Protein AF-A0A5N5EW28-F1 (afdb_monomer_lite)

Structure (mmCIF, N/CA/C/O backbone):
data_AF-A0A5N5EW28-F1
#
_entry.id   AF-A0A5N5EW28-F1
#
loop_
_atom_site.group_PDB
_atom_site.id
_atom_site.type_symbol
_atom_site.label_atom_id
_atom_site.label_alt_id
_atom_site.label_comp_id
_atom_site.label_asym_id
_atom_site.label_entity_id
_atom_site.label_seq_id
_atom_site.pdbx_PDB_ins_code
_atom_site.Cartn_x
_atom_site.Cartn_y
_atom_site.Cartn_z
_atom_site.occupancy
_atom_site.B_iso_or_equiv
_atom_site.auth_seq_id
_atom_site.auth_comp_id
_atom_site.auth_asym_id
_atom_site.auth_atom_id
_atom_site.pdbx_PDB_model_num
ATOM 1 N N . MET A 1 1 ? 16.588 15.594 41.873 1.00 47.59 1 MET A N 1
ATOM 2 C CA . MET A 1 1 ? 16.758 14.128 41.817 1.00 47.59 1 MET A CA 1
ATOM 3 C C . MET A 1 1 ? 16.386 13.684 40.413 1.00 47.59 1 MET A C 1
ATOM 5 O O . MET A 1 1 ? 15.206 13.654 40.100 1.00 47.59 1 MET A O 1
ATOM 9 N N . ALA A 1 2 ? 17.372 13.500 39.534 1.00 47.81 2 ALA A N 1
ATOM 10 C CA . ALA A 1 2 ? 17.140 13.088 38.151 1.00 47.81 2 ALA A CA 1
ATOM 11 C C . ALA A 1 2 ? 17.079 11.556 38.096 1.00 47.81 2 ALA A C 1
ATOM 13 O O . ALA A 1 2 ? 18.058 10.901 38.442 1.00 47.81 2 ALA A O 1
ATOM 14 N N . THR A 1 3 ? 15.938 10.987 37.712 1.00 63.00 3 THR A N 1
ATOM 15 C CA . THR A 1 3 ? 15.815 9.551 37.429 1.00 63.00 3 THR A CA 1
ATOM 16 C C . THR A 1 3 ? 16.015 9.345 35.932 1.00 63.00 3 THR A C 1
ATOM 18 O O . THR A 1 3 ? 15.236 9.860 35.128 1.00 63.00 3 THR A O 1
ATOM 21 N N . GLY A 1 4 ? 17.115 8.675 35.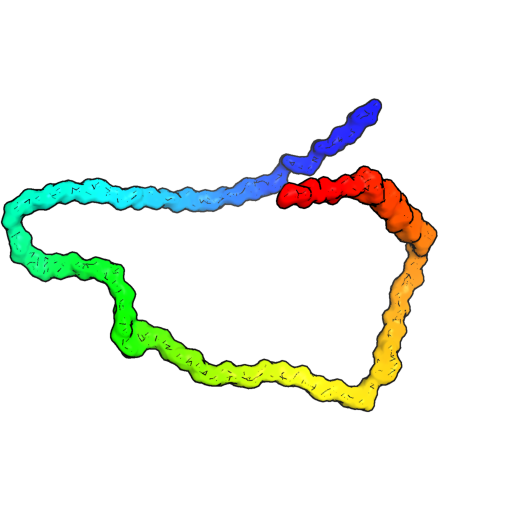589 1.00 55.81 4 GLY A N 1
ATOM 22 C CA . GLY A 1 4 ? 17.654 8.533 34.241 1.00 55.81 4 GLY A CA 1
ATOM 23 C C . GLY A 1 4 ? 16.738 7.803 33.261 1.00 55.81 4 GLY A C 1
ATOM 24 O O . GLY A 1 4 ? 16.079 6.821 33.595 1.00 55.81 4 GLY A O 1
ATOM 25 N N . LEU A 1 5 ? 16.736 8.298 32.025 1.00 60.59 5 LEU A N 1
ATOM 26 C CA . LEU A 1 5 ? 16.236 7.596 30.849 1.00 60.59 5 LEU A CA 1
ATOM 27 C C . LEU A 1 5 ? 17.380 6.765 30.257 1.00 60.59 5 LEU A C 1
ATOM 29 O O . LEU A 1 5 ? 17.917 7.102 29.207 1.00 60.59 5 LEU A O 1
ATOM 33 N N . ASP A 1 6 ? 17.762 5.689 30.938 1.00 66.12 6 ASP A N 1
ATOM 34 C CA . ASP A 1 6 ? 18.708 4.708 30.403 1.00 66.12 6 ASP A CA 1
ATOM 35 C C . ASP A 1 6 ? 17.931 3.535 29.812 1.00 66.12 6 ASP A C 1
ATOM 37 O O . ASP A 1 6 ? 17.746 2.503 30.450 1.00 66.12 6 ASP A O 1
ATOM 41 N N . PHE A 1 7 ? 17.429 3.691 28.586 1.00 61.91 7 PHE A N 1
ATOM 42 C CA . PHE A 1 7 ? 16.926 2.543 27.835 1.00 61.91 7 PHE A CA 1
ATOM 43 C C . PHE A 1 7 ? 17.064 2.762 26.333 1.00 61.91 7 PHE A C 1
ATOM 45 O O . PHE A 1 7 ? 16.139 3.231 25.682 1.00 61.91 7 PHE A O 1
ATOM 52 N N . CYS A 1 8 ? 18.243 2.445 25.795 1.00 64.62 8 CYS A N 1
ATOM 53 C CA . CYS A 1 8 ? 18.469 2.142 24.376 1.00 64.62 8 CYS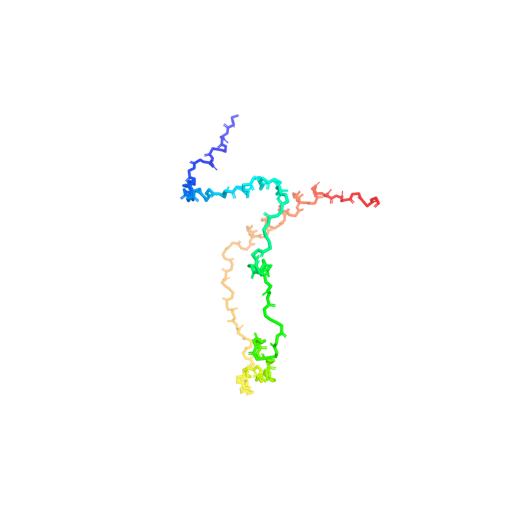 A CA 1
ATOM 54 C C . CYS A 1 8 ? 19.890 1.583 24.189 1.00 64.62 8 CYS A C 1
ATOM 56 O O . CYS A 1 8 ? 20.694 2.162 23.470 1.00 64.62 8 CYS A O 1
ATOM 58 N N . GLN A 1 9 ? 20.234 0.472 24.839 1.00 66.69 9 GLN A N 1
ATOM 59 C CA . GLN A 1 9 ? 21.410 -0.311 24.447 1.00 66.69 9 GLN A CA 1
ATOM 60 C C . GLN A 1 9 ? 21.049 -1.785 24.552 1.00 66.69 9 GLN A C 1
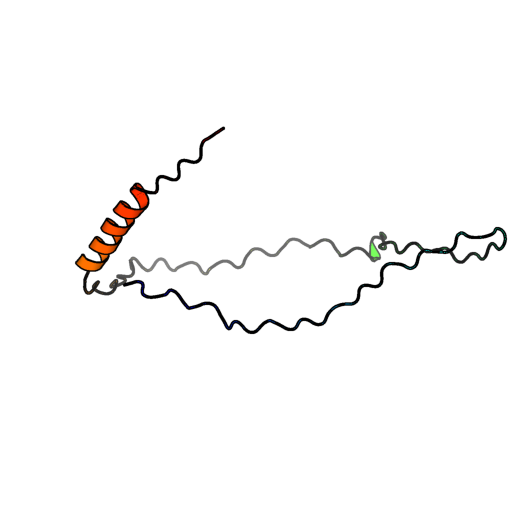ATOM 62 O O . GLN A 1 9 ? 21.013 -2.310 25.651 1.00 66.69 9 GLN A O 1
ATOM 67 N N . ASP A 1 10 ? 20.642 -2.370 23.422 1.00 64.44 10 ASP A N 1
ATOM 68 C CA . ASP A 1 10 ? 20.819 -3.790 23.056 1.00 64.44 10 ASP A CA 1
ATOM 69 C C . ASP A 1 10 ? 19.784 -4.221 22.010 1.00 64.44 10 ASP A C 1
ATOM 71 O O . ASP A 1 10 ? 19.023 -5.174 22.178 1.00 64.44 10 ASP A O 1
ATOM 75 N N . LEU A 1 11 ? 19.764 -3.523 20.871 1.00 67.00 11 LEU A N 1
ATOM 76 C CA . LEU A 1 11 ? 19.249 -4.149 19.659 1.00 67.00 11 LEU A CA 1
ATOM 77 C C . LEU A 1 11 ? 20.406 -4.922 19.016 1.00 67.00 11 LEU A C 1
ATOM 79 O O . LEU A 1 11 ? 21.463 -4.328 18.780 1.00 67.00 11 LEU A O 1
ATOM 83 N N . PRO A 1 12 ? 20.247 -6.226 18.729 1.00 71.38 12 PRO A N 1
ATOM 84 C CA . PRO A 1 12 ? 21.292 -7.003 18.084 1.00 71.38 12 PRO A CA 1
ATOM 85 C C . PRO A 1 12 ? 21.628 -6.366 16.734 1.00 71.38 12 PRO A C 1
ATOM 87 O O . PRO A 1 12 ? 20.769 -6.247 15.861 1.00 71.38 12 PRO A O 1
ATOM 90 N N . ASN A 1 13 ? 22.882 -5.939 16.574 1.00 70.44 13 ASN A N 1
ATOM 91 C CA . ASN A 1 13 ? 23.384 -5.380 15.326 1.00 70.44 13 ASN A CA 1
ATOM 92 C C . ASN A 1 13 ? 23.343 -6.478 14.248 1.00 70.44 13 ASN A C 1
ATOM 94 O O . ASN A 1 13 ? 24.075 -7.470 14.375 1.00 70.44 13 ASN A O 1
ATOM 98 N N . PRO A 1 14 ? 22.494 -6.366 13.210 1.00 76.19 14 PRO A N 1
ATOM 99 C CA . PRO A 1 14 ? 22.428 -7.390 12.186 1.00 76.19 14 PRO A CA 1
ATOM 100 C C . PRO A 1 14 ? 23.754 -7.418 11.425 1.00 76.19 14 PRO A C 1
ATOM 102 O O . PRO A 1 14 ? 24.106 -6.496 10.689 1.00 76.19 14 PRO A O 1
ATOM 105 N N . ARG A 1 15 ? 24.500 -8.514 11.582 1.00 76.12 15 ARG A N 1
ATOM 106 C CA . ARG A 1 15 ? 25.692 -8.785 10.779 1.00 76.12 15 ARG A CA 1
ATOM 107 C C . ARG A 1 15 ? 25.284 -9.145 9.356 1.00 76.12 15 ARG A C 1
ATOM 109 O O . ARG A 1 15 ? 25.112 -10.316 9.027 1.00 76.12 15 ARG A O 1
ATOM 116 N N . LEU A 1 16 ? 25.151 -8.136 8.507 1.00 78.88 16 LEU A N 1
ATOM 117 C CA . LEU A 1 16 ? 25.004 -8.346 7.073 1.00 78.88 16 LEU A CA 1
ATOM 118 C C . LEU A 1 16 ? 26.370 -8.713 6.466 1.00 78.88 16 LEU A C 1
ATOM 120 O O . LEU A 1 16 ? 27.379 -8.096 6.820 1.00 78.88 16 LEU A O 1
ATOM 124 N N . PRO A 1 17 ? 26.447 -9.709 5.566 1.00 74.00 17 PRO A N 1
ATOM 125 C CA . PRO A 1 17 ? 27.678 -9.996 4.846 1.00 74.00 17 PRO A CA 1
ATOM 126 C C . PRO A 1 17 ? 28.063 -8.785 3.992 1.00 74.00 17 PRO A C 1
ATOM 128 O O . PRO A 1 17 ? 27.271 -8.287 3.193 1.00 74.00 17 PRO A O 1
ATOM 131 N N . THR A 1 18 ? 29.292 -8.303 4.163 1.00 77.50 18 THR A N 1
ATOM 132 C CA . THR A 1 18 ? 29.838 -7.221 3.344 1.00 77.50 18 THR A CA 1
ATOM 133 C C . THR A 1 18 ? 29.998 -7.711 1.908 1.00 77.50 18 THR A C 1
ATOM 135 O O . THR A 1 18 ? 30.898 -8.496 1.606 1.00 77.50 18 THR A O 1
ATOM 138 N N . ILE A 1 19 ? 29.133 -7.237 1.013 1.00 79.94 19 ILE A N 1
ATOM 139 C CA . ILE A 1 19 ? 29.289 -7.448 -0.425 1.00 79.94 19 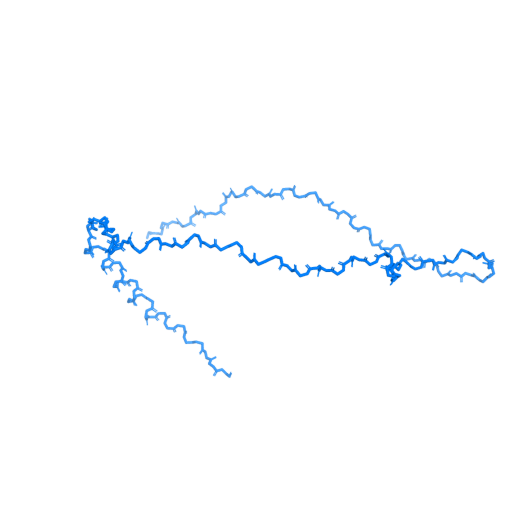ILE A CA 1
ATOM 140 C C . ILE A 1 19 ? 30.483 -6.603 -0.875 1.00 79.94 19 ILE A C 1
ATOM 142 O O . ILE A 1 19 ? 30.426 -5.374 -0.885 1.00 79.94 19 ILE A O 1
ATOM 146 N N . LYS A 1 20 ? 31.588 -7.265 -1.226 1.00 77.31 20 LYS A N 1
ATOM 147 C CA . LYS A 1 20 ? 32.751 -6.611 -1.830 1.00 77.31 20 LYS A CA 1
ATOM 148 C C . LYS A 1 20 ? 32.422 -6.320 -3.289 1.00 77.31 20 LYS A C 1
ATOM 150 O O . LYS A 1 20 ? 32.559 -7.189 -4.145 1.00 77.31 20 LYS A O 1
ATOM 155 N N . ILE A 1 21 ? 31.957 -5.108 -3.568 1.00 76.06 21 ILE A N 1
ATOM 156 C CA . ILE A 1 21 ? 31.801 -4.643 -4.943 1.00 76.06 21 ILE A CA 1
ATOM 157 C C . ILE A 1 21 ? 33.204 -4.300 -5.450 1.00 76.06 21 ILE A C 1
ATOM 159 O O . ILE A 1 21 ? 33.821 -3.338 -4.996 1.00 76.06 21 ILE A O 1
ATOM 163 N N . SER A 1 22 ? 33.729 -5.118 -6.361 1.00 73.19 22 SER A N 1
ATOM 164 C CA . SER A 1 22 ? 34.911 -4.759 -7.141 1.00 73.19 22 SER A CA 1
ATOM 165 C C . SER A 1 22 ? 34.540 -3.572 -8.018 1.00 73.19 22 SER A C 1
ATOM 167 O O . SER A 1 22 ? 33.667 -3.696 -8.877 1.00 73.19 22 SER A O 1
ATOM 169 N N . ALA A 1 23 ? 35.209 -2.434 -7.837 1.00 71.31 23 ALA A N 1
ATOM 170 C CA . ALA A 1 23 ? 35.191 -1.400 -8.861 1.00 71.31 23 ALA A CA 1
ATOM 171 C C . ALA A 1 23 ? 35.677 -2.018 -10.189 1.00 71.31 23 ALA A C 1
ATOM 173 O O . ALA A 1 23 ? 36.547 -2.900 -10.163 1.00 71.31 23 ALA A O 1
ATOM 174 N N . PRO A 1 24 ? 35.113 -1.620 -11.342 1.00 67.38 24 PRO A N 1
ATOM 175 C CA . PRO A 1 24 ? 35.617 -2.084 -12.621 1.00 67.38 24 PRO A CA 1
ATOM 176 C C . PRO A 1 24 ? 37.095 -1.706 -12.738 1.00 67.38 24 PRO A C 1
ATOM 178 O O . PRO A 1 24 ? 37.490 -0.567 -12.492 1.00 67.38 24 PRO A O 1
ATOM 181 N N . HIS A 1 25 ? 37.908 -2.703 -13.077 1.00 66.12 25 HIS A N 1
ATOM 182 C CA . HIS A 1 25 ? 39.331 -2.557 -13.347 1.00 66.12 25 HIS A CA 1
ATOM 183 C C . HIS A 1 25 ? 39.552 -1.429 -14.375 1.00 66.12 25 HIS A C 1
ATOM 185 O O . HIS A 1 25 ? 38.860 -1.429 -15.401 1.00 66.12 25 HIS A O 1
ATOM 191 N N . PRO A 1 26 ? 40.473 -0.470 -14.145 1.00 56.94 26 PRO A N 1
ATOM 192 C CA . PRO A 1 26 ? 40.817 0.511 -15.164 1.00 56.94 26 PRO A CA 1
ATOM 193 C C . PRO A 1 26 ? 41.383 -0.240 -16.370 1.00 56.94 26 PRO A C 1
ATOM 195 O O . PRO A 1 26 ? 42.436 -0.868 -16.310 1.00 56.94 26 PRO A O 1
ATOM 198 N N . ARG A 1 27 ? 40.608 -0.233 -17.453 1.00 62.69 27 ARG A N 1
ATOM 199 C CA . ARG A 1 27 ? 40.923 -0.914 -18.705 1.00 62.69 27 ARG A CA 1
ATOM 200 C C . ARG A 1 27 ? 42.202 -0.288 -19.292 1.00 62.69 27 ARG A C 1
ATOM 202 O O . ARG A 1 27 ? 42.214 0.931 -19.478 1.00 62.69 27 ARG A O 1
ATOM 209 N N . PRO A 1 28 ? 43.261 -1.064 -19.590 1.00 58.84 28 PRO A N 1
ATOM 210 C CA . PRO A 1 28 ? 44.407 -0.543 -20.324 1.00 58.84 28 PRO A CA 1
ATOM 211 C C . PRO A 1 28 ? 43.951 -0.022 -21.691 1.00 58.84 28 PRO A C 1
ATOM 213 O O . PRO A 1 28 ? 43.147 -0.664 -22.371 1.00 58.84 28 PRO A O 1
ATOM 216 N N . GLN A 1 29 ? 44.437 1.160 -22.067 1.00 56.75 29 GLN A N 1
ATOM 217 C CA . GLN A 1 29 ? 44.221 1.756 -23.388 1.00 56.75 29 GLN A CA 1
ATOM 218 C C . GLN A 1 29 ? 44.763 0.803 -24.475 1.00 56.75 29 GLN A C 1
ATOM 220 O O . GLN A 1 29 ? 45.864 0.276 -24.298 1.00 56.75 29 GLN A O 1
ATOM 225 N N . PRO A 1 30 ? 44.037 0.562 -25.581 1.00 46.84 30 PRO A N 1
ATOM 226 C CA . PRO A 1 30 ? 44.489 -0.370 -26.606 1.00 46.84 30 PRO A CA 1
ATOM 227 C C . PRO A 1 30 ? 45.571 0.261 -27.495 1.00 46.84 30 PRO A C 1
ATOM 229 O O . PRO A 1 30 ? 45.402 1.362 -28.019 1.00 46.84 30 PRO A O 1
ATOM 232 N N . SER A 1 31 ? 46.671 -0.467 -27.694 1.00 53.41 31 SER A N 1
ATOM 233 C CA . SER A 1 31 ? 47.582 -0.291 -28.828 1.00 53.41 31 SER A CA 1
ATOM 234 C C . SER A 1 31 ? 46.906 -0.762 -30.129 1.00 53.41 31 SER A C 1
ATOM 236 O O . SER A 1 31 ? 46.001 -1.601 -30.086 1.00 53.41 31 SER A O 1
ATOM 238 N N . PRO A 1 32 ? 47.290 -0.221 -31.300 1.00 61.16 32 PRO A N 1
ATOM 239 C CA . PRO A 1 32 ? 46.598 -0.505 -32.546 1.00 61.16 32 PRO A CA 1
ATOM 240 C C . PRO A 1 32 ? 47.021 -1.863 -33.115 1.00 61.16 32 PRO A C 1
ATOM 242 O O . PRO A 1 32 ? 48.159 -2.291 -32.942 1.00 61.16 32 PRO A O 1
ATOM 245 N N . SER A 1 33 ? 46.109 -2.454 -33.887 1.00 54.00 33 SER A N 1
ATOM 246 C CA . SER A 1 33 ? 46.223 -3.690 -34.678 1.00 54.00 33 SER A CA 1
ATOM 247 C C . SER A 1 33 ? 45.984 -5.002 -33.923 1.00 54.00 33 SER A C 1
ATOM 249 O O . SER A 1 33 ? 46.891 -5.624 -33.400 1.00 54.00 33 SER A O 1
ATOM 251 N N . HIS A 1 34 ? 44.721 -5.426 -33.892 1.00 52.72 34 HIS A N 1
ATOM 252 C CA . HIS A 1 34 ? 44.257 -6.701 -34.449 1.00 52.72 34 HIS A CA 1
ATOM 253 C C . HIS A 1 34 ? 42.723 -6.644 -34.446 1.00 52.72 34 HIS A C 1
ATOM 255 O O . HIS A 1 34 ? 42.099 -6.585 -33.389 1.00 52.72 34 HIS A O 1
ATOM 261 N N . ILE A 1 35 ? 42.123 -6.562 -35.637 1.00 53.97 35 ILE A N 1
ATOM 262 C CA . ILE A 1 35 ? 40.672 -6.674 -35.817 1.00 53.97 35 ILE A CA 1
ATOM 263 C C . ILE A 1 35 ? 40.343 -8.156 -35.632 1.00 53.97 35 ILE A C 1
ATOM 265 O O . ILE A 1 35 ? 40.342 -8.922 -36.589 1.00 53.97 35 ILE A O 1
ATOM 269 N N . ASP A 1 36 ? 40.168 -8.569 -34.382 1.00 49.00 36 ASP A N 1
ATOM 270 C CA . ASP A 1 36 ? 39.385 -9.752 -34.059 1.00 49.00 36 ASP A CA 1
ATOM 271 C C . ASP A 1 36 ? 37.939 -9.271 -33.942 1.00 49.00 36 ASP A C 1
ATOM 273 O O . ASP A 1 36 ? 37.636 -8.397 -33.125 1.00 49.00 36 ASP A O 1
ATOM 277 N N . ASP A 1 37 ? 37.067 -9.789 -34.805 1.00 55.38 37 ASP A N 1
ATOM 278 C CA . ASP A 1 37 ? 35.619 -9.546 -34.837 1.00 55.38 37 ASP A CA 1
ATOM 279 C C . ASP A 1 37 ? 34.934 -10.176 -33.608 1.00 55.38 37 ASP A C 1
ATOM 281 O O . ASP A 1 37 ? 33.900 -10.828 -33.682 1.00 55.38 37 ASP A O 1
ATOM 285 N N . SER A 1 38 ? 35.512 -10.004 -32.422 1.00 55.81 38 SER A N 1
ATOM 286 C CA . SER A 1 38 ? 34.781 -10.161 -31.182 1.00 55.81 38 SER A CA 1
ATOM 287 C C . SER A 1 38 ? 33.966 -8.893 -31.040 1.00 55.81 38 SER A C 1
ATOM 289 O O . SER A 1 38 ? 34.397 -7.913 -30.426 1.00 55.81 38 SER A O 1
ATOM 291 N N . VAL A 1 39 ? 32.805 -8.889 -31.704 1.00 61.34 39 VAL A N 1
ATOM 292 C CA . VAL A 1 39 ? 31.740 -7.915 -31.495 1.00 61.34 39 VAL A CA 1
ATOM 293 C C . VAL A 1 39 ? 31.629 -7.776 -29.988 1.00 61.34 39 VAL A C 1
ATOM 295 O O . VAL A 1 39 ? 31.144 -8.687 -29.310 1.00 61.34 39 VAL A O 1
ATOM 298 N N . VAL A 1 40 ? 32.160 -6.671 -29.456 1.00 60.44 40 VAL A N 1
ATOM 299 C CA . VAL A 1 40 ? 31.975 -6.270 -28.070 1.00 60.44 40 VAL A CA 1
ATOM 300 C C . VAL A 1 40 ? 30.489 -6.017 -27.996 1.00 60.44 40 VAL A C 1
ATOM 302 O O . VAL A 1 40 ? 29.997 -4.931 -28.292 1.00 60.44 40 VAL A O 1
ATOM 305 N N . SER A 1 41 ? 29.773 -7.104 -27.746 1.00 65.31 41 SER A N 1
ATOM 306 C CA . SER A 1 41 ? 28.339 -7.168 -27.655 1.00 65.31 41 SER A CA 1
ATOM 307 C C . SER A 1 41 ? 28.073 -6.463 -26.352 1.00 65.31 41 SER A C 1
ATOM 309 O O . SER A 1 41 ? 28.050 -7.077 -25.289 1.00 65.31 41 SER A O 1
ATOM 311 N N . GLU A 1 42 ? 28.041 -5.135 -26.421 1.00 76.38 42 GLU A N 1
ATOM 312 C CA . GLU A 1 42 ? 27.591 -4.291 -25.340 1.00 76.38 42 GLU A CA 1
ATOM 313 C C . GLU A 1 42 ? 26.323 -4.957 -24.820 1.00 76.38 42 GLU A C 1
ATOM 315 O O . GLU A 1 42 ? 25.409 -5.220 -25.606 1.00 76.38 42 GLU A O 1
ATOM 320 N N . CYS A 1 43 ? 26.329 -5.365 -23.548 1.00 78.56 43 CYS A N 1
ATOM 321 C CA . CYS A 1 43 ? 25.220 -6.108 -22.972 1.00 78.56 43 CYS A CA 1
ATOM 322 C C . CYS A 1 43 ? 23.955 -5.265 -23.145 1.00 78.56 43 CYS A C 1
ATOM 324 O O . CYS A 1 43 ? 23.746 -4.287 -22.428 1.00 78.56 43 CYS A O 1
ATOM 326 N N . ARG A 1 44 ? 23.138 -5.618 -24.137 1.00 83.25 44 ARG A N 1
ATOM 327 C CA . ARG A 1 44 ? 21.934 -4.888 -24.518 1.00 83.25 44 ARG A CA 1
ATOM 328 C C . ARG A 1 44 ? 20.736 -5.774 -24.271 1.00 83.25 44 ARG A C 1
ATOM 330 O O . ARG A 1 44 ? 20.725 -6.951 -24.625 1.00 83.25 44 ARG A O 1
ATOM 337 N N . THR A 1 45 ? 19.712 -5.185 -23.671 1.00 86.31 45 THR A N 1
ATOM 338 C CA . THR A 1 45 ? 18.423 -5.845 -23.498 1.00 86.31 45 THR A CA 1
ATOM 339 C C . THR A 1 45 ? 17.863 -6.216 -24.875 1.00 86.31 45 THR A C 1
ATOM 341 O O . THR A 1 45 ? 17.740 -5.326 -25.722 1.00 86.31 45 THR A O 1
ATOM 344 N N . PRO A 1 46 ? 17.500 -7.486 -25.121 1.00 90.00 46 PRO A N 1
ATOM 345 C CA . PRO A 1 46 ? 16.832 -7.883 -26.356 1.00 90.00 46 PRO A CA 1
ATOM 346 C C . PRO A 1 46 ? 15.535 -7.084 -26.559 1.00 90.00 46 PRO A C 1
ATOM 348 O O . PRO A 1 46 ? 14.688 -7.023 -25.668 1.00 90.00 46 PRO A O 1
ATOM 351 N N . THR A 1 47 ? 15.375 -6.445 -27.722 1.00 88.88 47 THR A N 1
ATOM 352 C CA . THR A 1 47 ? 14.238 -5.548 -28.024 1.00 88.88 47 THR A CA 1
ATOM 353 C C . THR A 1 47 ? 13.214 -6.145 -28.994 1.00 88.88 47 THR A C 1
ATOM 355 O O . THR A 1 47 ? 12.157 -5.545 -29.221 1.00 88.88 47 THR A O 1
ATOM 358 N N . SER A 1 48 ? 13.495 -7.324 -29.552 1.00 92.19 48 SER A N 1
ATOM 359 C CA . SER A 1 48 ? 12.606 -8.103 -30.422 1.00 92.19 48 SER A CA 1
ATOM 360 C C . SER A 1 48 ? 11.292 -8.455 -29.722 1.00 92.19 48 SER A C 1
ATOM 362 O O . SER A 1 48 ? 11.260 -8.738 -28.528 1.00 92.19 48 SER A O 1
ATOM 364 N N . LYS A 1 49 ? 10.184 -8.460 -30.478 1.00 90.81 49 LYS A N 1
ATOM 365 C CA . LYS A 1 49 ? 8.826 -8.716 -29.957 1.00 90.81 49 LYS A CA 1
ATOM 366 C C . LYS A 1 49 ? 8.700 -10.071 -29.251 1.00 90.81 49 LYS A C 1
ATOM 368 O O . LYS A 1 49 ? 7.971 -10.157 -28.274 1.00 90.81 49 LYS A O 1
ATOM 373 N N . GLU A 1 50 ? 9.420 -11.085 -29.724 1.00 91.56 50 GLU A N 1
ATOM 374 C CA . GLU A 1 50 ? 9.474 -12.424 -29.120 1.00 91.56 50 GLU A CA 1
ATOM 375 C C . GLU A 1 50 ? 10.083 -12.418 -27.711 1.00 91.56 50 GLU A C 1
ATOM 377 O O . GLU A 1 50 ? 9.640 -13.153 -26.837 1.00 91.56 50 GLU A O 1
ATOM 382 N N . ASN A 1 51 ? 11.053 -11.536 -27.465 1.00 93.00 51 ASN A N 1
ATOM 383 C CA . ASN A 1 51 ? 11.731 -11.410 -26.176 1.00 93.00 51 ASN A CA 1
ATOM 384 C C . ASN A 1 51 ? 11.058 -10.387 -25.249 1.00 93.00 51 ASN A C 1
ATOM 386 O O . ASN A 1 51 ? 11.495 -10.207 -24.111 1.00 93.00 51 ASN A O 1
ATOM 390 N N . LYS A 1 52 ? 10.006 -9.698 -25.713 1.00 91.94 52 LYS A N 1
ATOM 391 C CA . LYS A 1 52 ? 9.216 -8.801 -24.868 1.00 91.94 52 LYS A CA 1
ATOM 392 C C . LYS A 1 52 ? 8.262 -9.615 -24.007 1.00 91.94 52 LYS A C 1
ATOM 394 O O . LYS A 1 52 ? 7.629 -10.559 -24.468 1.00 91.94 52 LYS A O 1
ATOM 399 N N . ILE A 1 53 ? 8.095 -9.175 -22.765 1.00 88.56 53 ILE A N 1
ATOM 400 C CA . ILE A 1 53 ? 7.028 -9.677 -21.900 1.00 88.56 53 ILE A CA 1
ATOM 401 C C . ILE A 1 53 ? 5.685 -9.410 -22.609 1.00 88.56 53 ILE A C 1
ATOM 403 O O . ILE A 1 53 ? 5.458 -8.275 -23.048 1.00 88.56 53 ILE A O 1
ATOM 407 N N . PRO A 1 54 ? 4.801 -10.416 -22.748 1.00 87.94 54 PRO A N 1
ATOM 408 C CA . PRO A 1 54 ? 3.491 -10.227 -23.354 1.00 87.94 54 PRO A CA 1
ATOM 409 C C . PRO A 1 54 ? 2.700 -9.124 -22.650 1.00 87.94 54 PRO A C 1
ATOM 411 O O . PRO A 1 54 ? 2.736 -8.991 -21.426 1.00 87.94 54 PRO A O 1
ATOM 414 N N . THR A 1 55 ? 1.953 -8.336 -23.418 1.00 88.00 55 THR A N 1
ATOM 415 C CA . THR A 1 55 ? 1.044 -7.338 -22.851 1.00 88.00 55 THR A CA 1
ATOM 416 C C . THR A 1 55 ? -0.021 -8.028 -22.012 1.00 88.00 55 THR A C 1
ATOM 418 O O . THR A 1 55 ? -0.622 -9.006 -22.459 1.00 88.00 55 THR A O 1
ATOM 421 N N . ILE A 1 56 ? -0.269 -7.499 -20.814 1.00 80.88 56 ILE A N 1
ATOM 422 C CA . ILE A 1 56 ? -1.291 -8.011 -19.904 1.00 80.88 56 ILE A CA 1
ATOM 423 C C . ILE A 1 56 ? -2.639 -7.952 -20.632 1.00 80.88 56 ILE A C 1
ATOM 425 O O . ILE A 1 56 ? -3.113 -6.874 -20.991 1.00 80.88 56 ILE A O 1
ATOM 429 N N . LEU A 1 57 ? -3.234 -9.117 -20.885 1.00 82.56 57 LEU A N 1
ATOM 430 C CA . LEU A 1 57 ? -4.609 -9.207 -21.367 1.00 82.56 57 LEU A CA 1
ATOM 431 C C . LEU A 1 57 ? -5.532 -8.706 -20.252 1.00 82.56 57 LEU A C 1
ATOM 433 O O . LEU A 1 57 ? -5.238 -8.931 -19.080 1.00 82.56 57 LEU A O 1
ATOM 437 N N . THR A 1 58 ? -6.596 -7.987 -20.621 1.00 87.56 58 THR A N 1
ATOM 438 C CA . THR A 1 58 ? -7.532 -7.294 -19.719 1.00 87.56 58 THR A CA 1
ATOM 439 C C . THR A 1 58 ? -7.672 -7.985 -18.364 1.00 87.56 58 THR A C 1
ATOM 441 O O . THR A 1 58 ? -8.098 -9.138 -18.290 1.00 87.56 58 THR A O 1
ATOM 444 N N . CYS A 1 59 ? -7.301 -7.272 -17.294 1.00 81.12 59 CYS A N 1
ATOM 445 C CA . CYS A 1 59 ? -7.362 -7.802 -15.937 1.00 81.12 59 CYS A CA 1
ATOM 446 C C . CYS A 1 59 ? -8.798 -8.259 -15.636 1.00 81.12 59 CYS A C 1
ATOM 448 O O . CYS A 1 59 ? -9.736 -7.494 -15.902 1.00 81.12 59 CYS A O 1
ATOM 450 N N . PRO A 1 60 ? -9.002 -9.480 -15.109 1.00 87.00 60 PRO A N 1
ATOM 451 C CA . PRO A 1 60 ? -10.334 -9.913 -14.727 1.00 87.00 60 PRO A CA 1
ATOM 452 C C . PRO A 1 60 ? -10.937 -8.918 -13.722 1.00 87.00 60 PRO A C 1
ATOM 454 O O . PRO A 1 60 ? -10.207 -8.315 -12.927 1.00 87.00 60 PRO A O 1
ATOM 457 N N . PRO A 1 61 ? -12.266 -8.720 -13.739 1.00 87.44 61 PRO A N 1
ATOM 458 C CA . PRO A 1 61 ? -12.913 -7.808 -12.811 1.00 87.44 61 PRO A CA 1
ATOM 459 C C . PRO A 1 61 ? -12.594 -8.211 -11.371 1.00 87.44 61 PRO A C 1
ATOM 461 O O . PRO A 1 61 ? -12.550 -9.398 -11.039 1.00 87.44 61 PRO A O 1
ATOM 464 N N . ALA A 1 62 ? -12.398 -7.210 -10.510 1.00 88.06 62 ALA A N 1
ATOM 465 C CA . ALA A 1 62 ? -12.121 -7.446 -9.101 1.00 88.06 62 ALA A CA 1
ATOM 466 C C . A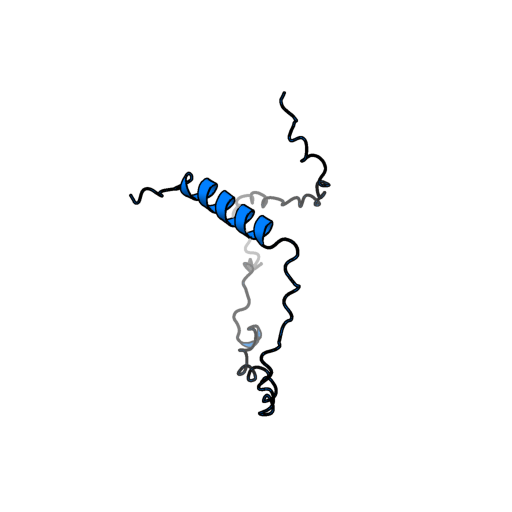LA A 1 62 ? -13.186 -8.383 -8.494 1.00 88.06 62 ALA A C 1
ATOM 468 O O . ALA A 1 62 ? -14.383 -8.188 -8.755 1.00 88.06 62 ALA A O 1
ATOM 469 N N . PRO A 1 63 ? -12.788 -9.372 -7.670 1.00 89.88 63 PRO A N 1
ATOM 470 C CA . PRO A 1 63 ? -13.731 -10.240 -6.979 1.00 89.88 63 PRO A CA 1
ATOM 471 C C . PRO A 1 63 ? -14.798 -9.412 -6.257 1.00 89.88 63 PRO A C 1
ATOM 473 O O . PRO A 1 63 ? -14.496 -8.581 -5.396 1.00 89.88 63 PRO A O 1
ATOM 476 N N . ARG A 1 64 ? -16.068 -9.600 -6.631 1.00 85.88 64 ARG A N 1
ATOM 477 C CA . ARG A 1 64 ? -17.170 -8.822 -6.055 1.00 85.88 64 ARG A CA 1
ATOM 478 C C . ARG A 1 64 ? -17.548 -9.411 -4.705 1.00 85.88 64 ARG A C 1
ATOM 480 O O . ARG A 1 64 ? -17.788 -10.609 -4.578 1.00 85.88 64 ARG A O 1
ATOM 487 N N . LYS A 1 65 ? -17.648 -8.547 -3.696 1.00 83.31 65 LYS A N 1
ATOM 488 C CA . LYS A 1 65 ? -18.168 -8.933 -2.383 1.00 83.31 65 LYS A CA 1
ATOM 489 C C . LYS A 1 65 ? -19.589 -9.494 -2.549 1.00 83.31 65 LYS A C 1
ATOM 491 O O . LYS A 1 65 ? -20.371 -8.880 -3.280 1.00 83.31 65 LYS A O 1
ATOM 496 N N . PRO A 1 66 ? -19.948 -10.602 -1.873 1.00 82.12 66 PRO A N 1
ATOM 497 C CA . PRO A 1 66 ? -21.310 -11.117 -1.905 1.00 82.12 66 PRO A CA 1
ATOM 498 C C . PRO A 1 66 ? -22.304 -10.013 -1.552 1.00 82.12 66 PRO A C 1
ATOM 500 O O . PRO A 1 66 ? -22.064 -9.242 -0.613 1.00 82.12 66 PRO A O 1
ATOM 503 N N . ALA A 1 67 ? -23.406 -9.932 -2.301 1.00 75.75 67 ALA A N 1
ATOM 504 C CA . ALA A 1 67 ? -24.487 -9.013 -1.984 1.00 75.75 67 ALA A CA 1
ATOM 505 C C . ALA A 1 67 ? -24.913 -9.267 -0.533 1.00 75.75 67 ALA A C 1
ATOM 507 O O . ALA A 1 67 ? -25.297 -10.383 -0.174 1.00 75.75 67 ALA A O 1
ATOM 508 N N . ARG A 1 68 ? -24.796 -8.246 0.327 1.00 70.06 68 ARG A N 1
ATOM 509 C CA . ARG A 1 68 ? -25.352 -8.338 1.677 1.00 70.06 68 ARG A CA 1
ATOM 510 C C . ARG A 1 68 ? -26.845 -8.562 1.489 1.00 70.06 68 ARG A C 1
ATOM 512 O O . ARG A 1 68 ? -27.509 -7.696 0.922 1.00 70.06 68 ARG A O 1
ATOM 519 N N . ARG A 1 69 ? -27.359 -9.717 1.928 1.00 66.50 69 ARG A N 1
ATOM 520 C CA . ARG A 1 69 ? -28.808 -9.908 2.031 1.00 66.50 69 ARG A CA 1
ATOM 521 C C . ARG A 1 69 ? -29.347 -8.701 2.795 1.00 66.50 69 ARG A C 1
ATOM 523 O O . ARG A 1 69 ? -28.764 -8.323 3.814 1.00 66.50 69 ARG A O 1
ATOM 530 N N . VAL A 1 70 ? -30.378 -8.060 2.253 1.00 60.44 70 VAL A N 1
ATOM 531 C CA . VAL A 1 70 ? -31.093 -6.949 2.890 1.00 60.44 70 VAL A CA 1
ATOM 532 C C . VAL A 1 70 ? -31.564 -7.462 4.249 1.00 60.44 70 VAL A C 1
ATOM 534 O O . VAL A 1 70 ? -32.505 -8.240 4.331 1.00 60.44 70 VAL A O 1
ATOM 537 N N . GLY A 1 71 ? -30.791 -7.189 5.295 1.00 62.53 71 GLY A N 1
ATOM 538 C CA . GLY A 1 71 ? -30.843 -8.043 6.478 1.00 62.53 71 GLY A CA 1
ATOM 539 C C . GLY A 1 71 ? -29.664 -7.840 7.408 1.00 62.53 71 GLY A C 1
ATOM 540 O O . GLY A 1 71 ? -28.947 -8.770 7.754 1.00 62.53 71 GLY A O 1
ATOM 541 N N . SER A 1 72 ? -29.442 -6.598 7.808 1.00 56.38 72 SER A N 1
ATOM 542 C CA . SER A 1 72 ? -29.331 -6.321 9.233 1.00 56.38 72 SER A CA 1
ATOM 543 C C . SER A 1 72 ? -29.421 -4.815 9.440 1.00 56.38 72 SER A C 1
ATOM 545 O O . SER A 1 72 ? -28.463 -4.076 9.243 1.00 56.38 72 SER A O 1
ATOM 547 N N . SER A 1 73 ? -30.572 -4.368 9.941 1.00 57.94 73 SER A N 1
ATOM 548 C CA . SER A 1 73 ? -30.650 -3.134 10.730 1.00 57.94 73 SER A CA 1
ATOM 549 C C . SER A 1 73 ? -29.843 -3.240 12.035 1.00 57.94 73 SER A C 1
ATOM 551 O O . SER A 1 73 ? -29.904 -2.344 12.875 1.00 57.94 73 SER A O 1
ATOM 553 N N . CYS A 1 74 ? -29.047 -4.303 12.211 1.00 56.62 74 CYS A N 1
ATOM 554 C CA . CYS A 1 74 ? -27.997 -4.396 13.201 1.00 56.62 74 CYS A CA 1
ATOM 555 C C . CYS A 1 74 ? -26.926 -3.352 12.868 1.00 56.62 74 CYS A C 1
ATOM 557 O O . CYS A 1 74 ? -25.823 -3.662 12.411 1.00 56.62 74 CYS A O 1
ATOM 559 N N . LYS A 1 75 ? -27.202 -2.100 13.256 1.00 61.09 75 LYS A N 1
ATOM 560 C CA . LYS A 1 75 ? -26.232 -1.391 14.081 1.00 61.09 75 LYS A CA 1
ATOM 561 C C . LYS A 1 75 ? -25.725 -2.444 15.050 1.00 61.09 75 LYS A C 1
ATOM 563 O O . LYS A 1 75 ? -26.471 -2.877 15.925 1.00 61.09 75 LYS A O 1
ATOM 568 N N . ARG A 1 76 ? -24.520 -2.969 14.818 1.00 57.72 76 ARG A N 1
ATOM 569 C CA . ARG A 1 76 ? -23.851 -3.746 15.850 1.00 57.72 76 ARG A CA 1
ATOM 570 C C . ARG A 1 76 ? -23.907 -2.815 17.050 1.00 57.72 76 ARG A C 1
ATOM 572 O O . ARG A 1 76 ? -23.269 -1.764 17.012 1.00 57.72 76 ARG A O 1
ATOM 579 N N . LYS A 1 77 ? -24.714 -3.142 18.065 1.00 60.25 77 LYS A N 1
ATOM 580 C CA . LYS A 1 77 ? -24.436 -2.675 19.415 1.00 60.25 77 LYS A CA 1
ATOM 581 C C . LYS A 1 77 ? -23.102 -3.332 19.723 1.00 60.25 77 LYS A C 1
ATOM 583 O O . LYS A 1 77 ? -23.046 -4.412 20.296 1.00 60.25 77 LYS A O 1
ATOM 588 N N . LEU A 1 78 ? -22.025 -2.724 19.223 1.00 57.12 78 LEU A N 1
ATOM 589 C CA . LEU A 1 78 ? -20.758 -2.805 19.897 1.00 57.12 78 LEU A CA 1
ATOM 590 C C . LEU A 1 78 ? -21.139 -2.253 21.264 1.00 57.12 78 LEU A C 1
ATOM 592 O O . LEU A 1 78 ? -21.391 -1.057 21.404 1.00 57.12 78 LEU A O 1
ATOM 596 N N . GLN A 1 79 ? -21.351 -3.155 22.218 1.00 59.78 79 GLN A N 1
ATOM 597 C CA . GLN A 1 79 ? -21.212 -2.826 23.621 1.00 59.78 79 GLN A CA 1
ATOM 598 C C . GLN A 1 79 ? -19.738 -2.436 23.702 1.00 59.78 79 GLN A C 1
ATOM 600 O O . GLN A 1 79 ? -18.878 -3.286 23.915 1.00 59.78 79 GLN A O 1
ATOM 605 N N . PHE A 1 80 ? -19.432 -1.196 23.294 1.00 57.91 80 PHE A N 1
ATOM 606 C CA . PHE A 1 80 ? -18.157 -0.570 23.570 1.00 57.91 80 PHE A CA 1
ATOM 607 C C . PHE A 1 80 ? -17.986 -0.827 25.050 1.00 57.91 80 PHE A C 1
ATOM 609 O O . PHE A 1 80 ? -18.904 -0.508 25.808 1.00 57.91 80 PHE A O 1
ATOM 616 N N . PHE A 1 81 ? -16.923 -1.557 25.391 1.00 61.72 81 PHE A N 1
ATOM 617 C CA . PHE A 1 81 ? -16.573 -1.875 26.764 1.00 61.72 81 PHE A CA 1
ATOM 618 C C . PHE A 1 81 ? -16.962 -0.681 27.619 1.00 61.72 81 PHE A C 1
ATOM 620 O O . PHE A 1 81 ? -16.575 0.434 27.270 1.00 61.72 81 PHE A O 1
ATOM 627 N N . GLU A 1 82 ? -17.798 -0.901 28.634 1.00 62.69 82 GLU A N 1
ATOM 628 C CA . GLU A 1 82 ? -18.061 0.124 29.635 1.00 62.69 82 GLU A CA 1
ATOM 629 C C . GLU A 1 82 ? -16.693 0.685 30.007 1.00 62.69 82 GLU A C 1
ATOM 631 O O . GLU A 1 82 ? -15.838 -0.070 30.483 1.00 62.69 82 GLU A O 1
ATOM 636 N N . THR A 1 83 ? -16.430 1.936 29.618 1.00 63.75 83 THR A N 1
ATOM 637 C CA . THR A 1 83 ? -15.124 2.555 29.801 1.00 63.75 83 THR A CA 1
ATOM 638 C C . THR A 1 83 ? -14.956 2.699 31.300 1.00 63.75 83 THR A C 1
ATOM 640 O O . THR A 1 83 ? -15.374 3.694 31.888 1.00 63.75 83 THR A O 1
ATOM 643 N N . LYS A 1 84 ? -14.427 1.659 31.949 1.00 68.56 84 LYS A N 1
ATOM 644 C CA . LYS A 1 84 ? -14.048 1.722 33.350 1.00 68.56 84 LYS A CA 1
ATOM 645 C C . LYS A 1 84 ? -13.042 2.860 33.430 1.00 68.56 84 LYS A C 1
ATOM 647 O O . LYS A 1 84 ? -12.012 2.802 32.768 1.00 68.56 84 LYS A O 1
ATOM 652 N N . ASN A 1 85 ? -13.404 3.886 34.191 1.00 73.12 85 ASN A N 1
ATOM 653 C CA . ASN A 1 8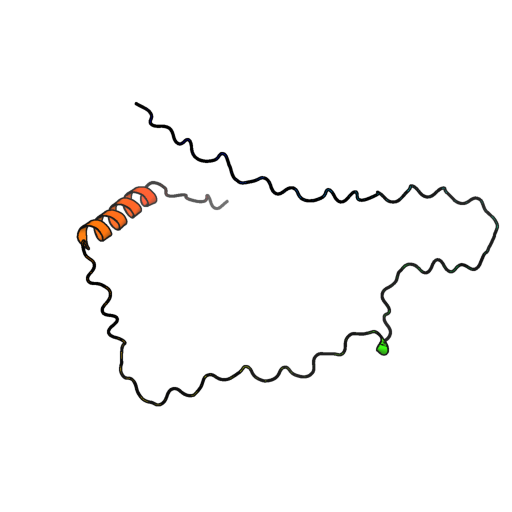5 ? -12.669 5.138 34.319 1.00 73.12 85 ASN A CA 1
ATOM 654 C C . ASN A 1 85 ? -12.730 6.087 33.099 1.00 73.12 85 ASN A C 1
ATOM 656 O O . ASN A 1 85 ? -11.711 6.518 32.566 1.00 73.12 85 ASN A O 1
ATOM 660 N N . SER A 1 86 ? -13.940 6.443 32.648 1.00 82.38 86 SER A N 1
ATOM 661 C CA . SER A 1 86 ? -14.131 7.470 31.608 1.00 82.38 86 SER A CA 1
ATOM 662 C C . SER A 1 86 ? -13.568 8.844 31.993 1.00 82.38 86 SER A C 1
ATOM 664 O O . SER A 1 86 ? -13.138 9.583 31.114 1.00 82.38 86 SER A O 1
ATOM 666 N N . GLU A 1 87 ? -13.550 9.169 33.287 1.00 85.12 87 GLU A N 1
ATOM 667 C CA . GLU A 1 87 ? -13.002 10.422 33.818 1.00 85.12 87 GLU A CA 1
ATOM 668 C C . GLU A 1 87 ? -11.485 10.521 33.588 1.00 85.12 87 GLU A C 1
ATOM 670 O O . GLU A 1 87 ? -11.031 11.487 32.983 1.00 85.12 87 GLU A O 1
ATOM 675 N N . GLU A 1 88 ? -10.709 9.484 33.931 1.00 85.88 88 GLU A N 1
ATOM 676 C CA . GLU A 1 88 ? -9.259 9.445 33.666 1.00 85.88 88 GLU A CA 1
ATOM 677 C C . GLU A 1 88 ? -8.943 9.567 32.168 1.00 85.88 88 GLU A C 1
ATOM 679 O O . GLU A 1 88 ? -8.006 10.265 31.770 1.00 85.88 88 GLU A O 1
ATOM 684 N N . VAL A 1 89 ? -9.743 8.915 31.318 1.00 86.25 89 VAL A N 1
ATOM 685 C CA . VAL A 1 89 ? -9.588 9.009 29.861 1.00 86.25 89 VAL A CA 1
ATOM 686 C C . VAL A 1 89 ? -9.811 10.449 29.394 1.00 86.25 89 VAL A C 1
ATOM 688 O O . VAL A 1 89 ? -9.007 10.975 28.621 1.00 86.25 89 VAL A O 1
ATOM 691 N N . GLU A 1 90 ? -10.865 11.113 29.871 1.00 87.06 90 GLU A N 1
ATOM 692 C CA . GLU A 1 90 ? -11.117 12.520 29.554 1.00 87.06 90 GLU A CA 1
ATOM 693 C C . GLU A 1 90 ? -10.006 13.448 30.067 1.00 87.06 90 GLU A C 1
ATOM 695 O O . GLU A 1 90 ? -9.578 14.344 29.332 1.00 87.06 90 GLU A O 1
ATOM 700 N N . ASP A 1 91 ? -9.488 13.218 31.272 1.00 89.94 91 ASP A N 1
ATOM 701 C CA . ASP A 1 91 ? -8.398 14.001 31.860 1.00 89.94 91 ASP A CA 1
ATOM 702 C C . ASP A 1 91 ? -7.083 13.845 31.087 1.00 89.94 91 ASP A C 1
ATOM 704 O O . ASP A 1 91 ? -6.364 14.826 30.848 1.00 89.94 91 ASP A O 1
ATOM 708 N N . MET A 1 92 ? -6.786 12.640 30.596 1.00 88.12 92 MET A N 1
ATOM 709 C CA . MET A 1 92 ? -5.654 12.390 29.702 1.00 88.12 92 MET A CA 1
ATOM 710 C C . MET A 1 92 ? -5.789 13.188 28.396 1.00 88.12 92 MET A C 1
ATOM 712 O O . MET A 1 92 ? -4.827 13.818 27.945 1.00 88.12 92 MET A O 1
ATOM 716 N N . PHE A 1 93 ? -6.977 13.211 27.781 1.00 88.56 93 PHE A N 1
ATOM 717 C CA . PHE A 1 93 ? -7.203 13.990 26.559 1.00 88.56 93 PHE A CA 1
ATOM 718 C C . PHE A 1 93 ? -7.107 15.501 26.812 1.00 88.56 93 PHE A C 1
ATOM 720 O O . PHE A 1 93 ? -6.461 16.210 26.032 1.00 88.56 93 PHE A O 1
ATOM 727 N N . ARG A 1 94 ? -7.683 16.002 27.914 1.00 87.44 94 ARG A N 1
ATOM 728 C CA . ARG A 1 94 ? -7.612 17.425 28.293 1.00 87.44 94 ARG A CA 1
ATOM 729 C C . ARG A 1 94 ? -6.172 17.861 28.562 1.00 87.44 94 ARG A C 1
ATOM 731 O O . ARG A 1 94 ? -5.729 18.868 28.006 1.00 87.44 94 ARG A O 1
ATOM 738 N N . SER A 1 95 ? -5.422 17.096 29.354 1.00 82.50 95 SER A N 1
ATOM 739 C CA . SER A 1 95 ? -4.014 17.389 29.655 1.00 82.50 95 SER A CA 1
ATOM 740 C C . SER A 1 95 ? -3.142 17.342 28.397 1.00 82.50 95 SER A C 1
ATOM 742 O O . SER A 1 95 ? -2.381 18.277 28.144 1.00 82.50 95 SER A O 1
ATOM 744 N N . SER A 1 96 ? -3.328 16.337 27.537 1.00 78.88 96 SER A N 1
ATOM 745 C CA . SER A 1 96 ? -2.613 16.221 26.260 1.00 78.88 96 SER A CA 1
ATOM 746 C C . SER A 1 96 ? -2.864 17.421 25.343 1.00 78.88 96 SER A C 1
ATOM 748 O O . SER A 1 96 ? -1.932 17.943 24.729 1.00 78.88 96 SER A O 1
ATOM 750 N N . PHE A 1 97 ? -4.104 17.910 25.254 1.00 76.88 97 PHE A N 1
ATOM 751 C CA . PHE A 1 97 ? -4.424 19.080 24.432 1.00 76.88 97 PHE A CA 1
ATOM 752 C C . PHE A 1 97 ? -3.845 20.382 25.016 1.00 76.88 97 PHE A C 1
ATOM 754 O O . PHE A 1 97 ? -3.373 21.246 24.273 1.00 76.88 97 PHE A O 1
ATOM 761 N N . MET A 1 98 ? -3.798 20.521 26.343 1.00 69.88 98 MET A N 1
ATOM 762 C CA . MET A 1 98 ? -3.159 21.662 27.016 1.00 69.88 98 MET A CA 1
ATOM 763 C C . MET A 1 98 ? -1.632 21.677 26.854 1.00 69.88 98 MET A C 1
ATOM 765 O O . MET A 1 98 ? -1.038 22.744 26.703 1.00 69.88 98 MET A O 1
ATOM 769 N N . ILE A 1 99 ? -0.992 20.508 26.816 1.00 67.44 99 ILE A N 1
ATOM 770 C CA . ILE A 1 99 ? 0.449 20.381 26.556 1.00 67.44 99 ILE A CA 1
ATOM 771 C C . ILE A 1 99 ? 0.757 20.703 25.083 1.00 67.44 99 ILE A C 1
ATOM 773 O O . ILE A 1 99 ? 1.659 21.488 24.786 1.00 67.44 99 ILE A O 1
ATOM 777 N N . ASN A 1 100 ? -0.038 20.174 24.150 1.00 63.56 100 ASN A N 1
ATOM 778 C CA . ASN A 1 100 ? 0.191 20.346 22.712 1.00 63.56 100 ASN A CA 1
ATOM 779 C C . ASN A 1 100 ? -0.204 21.733 22.176 1.00 63.56 100 ASN A C 1
ATOM 781 O O . ASN A 1 100 ? 0.397 22.214 21.220 1.00 63.56 100 ASN A O 1
ATOM 785 N N . SER A 1 101 ? -1.161 22.422 22.801 1.00 61.09 101 SER A N 1
ATOM 786 C CA . SER A 1 101 ? -1.532 23.803 22.440 1.00 61.09 101 SER A CA 1
ATOM 787 C C . SER A 1 101 ? -0.495 24.854 22.858 1.00 61.09 101 SER A C 1
ATOM 789 O O . SER A 1 101 ? -0.505 25.966 22.324 1.00 61.09 101 SER A O 1
ATOM 791 N N . ARG A 1 102 ? 0.424 24.513 23.773 1.00 59.47 102 ARG A N 1
ATOM 792 C CA . ARG A 1 102 ? 1.627 25.311 24.076 1.00 59.47 102 ARG A CA 1
ATOM 793 C C . ARG A 1 102 ? 2.752 25.044 23.078 1.00 59.47 102 ARG A C 1
ATOM 795 O O . ARG A 1 102 ? 3.527 25.944 22.779 1.00 59.47 102 ARG A O 1
ATOM 802 N N . ALA A 1 103 ? 2.785 23.850 22.490 1.00 61.03 103 ALA A N 1
ATOM 803 C CA . ALA A 1 103 ? 3.648 23.494 21.371 1.00 61.03 103 ALA A CA 1
ATOM 804 C C . ALA A 1 103 ? 2.993 23.851 20.023 1.00 61.03 103 ALA A C 1
ATOM 806 O O . ALA A 1 103 ? 2.917 23.016 19.119 1.00 61.03 103 ALA A O 1
ATOM 807 N N . LYS A 1 104 ? 2.529 25.103 19.868 1.00 64.81 104 LYS A N 1
ATOM 808 C CA . LYS A 1 104 ? 2.202 25.665 18.548 1.00 64.81 104 LYS A CA 1
ATOM 809 C C . LYS A 1 104 ? 3.492 25.700 17.736 1.00 64.81 104 LYS A C 1
ATOM 811 O O . LYS A 1 104 ? 4.212 26.692 17.735 1.00 64.81 104 LYS A O 1
ATOM 816 N N . ARG A 1 105 ? 3.802 24.597 17.057 1.00 65.69 105 ARG A N 1
ATOM 817 C CA . ARG A 1 105 ? 4.791 24.569 15.984 1.00 65.69 105 ARG A CA 1
ATOM 818 C C . ARG A 1 105 ? 4.173 25.349 14.828 1.00 65.69 105 ARG A C 1
ATOM 820 O O . ARG A 1 105 ? 3.556 24.769 13.942 1.00 65.69 105 ARG A O 1
ATOM 827 N N . SER A 1 106 ? 4.240 26.676 14.889 1.00 66.69 106 SER A N 1
ATOM 828 C CA . SER A 1 106 ? 3.983 27.495 13.714 1.00 66.69 106 SER A CA 1
ATOM 829 C C . SER A 1 106 ? 5.134 27.225 12.755 1.00 66.69 106 SER A C 1
ATOM 831 O O . SER A 1 106 ? 6.262 27.638 13.022 1.00 66.69 106 SER A O 1
ATOM 833 N N . CYS A 1 107 ? 4.884 26.500 11.668 1.00 65.38 107 CYS A N 1
ATOM 834 C CA . CYS A 1 107 ? 5.783 26.586 10.527 1.00 65.38 107 CYS A CA 1
ATOM 835 C C . CYS A 1 107 ? 5.741 28.043 10.045 1.00 65.38 107 CYS A C 1
ATOM 837 O O . CYS A 1 107 ? 4.646 28.525 9.742 1.00 65.38 107 CYS A O 1
ATOM 839 N N . PRO A 1 108 ? 6.870 28.769 10.008 1.00 68.25 108 PRO A N 1
ATOM 840 C CA . PRO A 1 108 ? 6.904 30.018 9.275 1.00 68.25 108 PRO A CA 1
ATOM 841 C C . PRO A 1 108 ? 6.706 29.671 7.799 1.00 68.25 108 PRO A C 1
ATOM 843 O O . PRO A 1 108 ? 7.511 28.951 7.211 1.00 68.25 108 PRO A O 1
ATOM 846 N N . CYS A 1 109 ? 5.602 30.130 7.218 1.00 57.41 109 CYS A N 1
ATOM 847 C CA . CYS A 1 109 ? 5.466 30.175 5.772 1.00 57.41 109 CYS A CA 1
ATOM 848 C C . CYS A 1 109 ? 6.377 31.309 5.291 1.00 57.41 109 CYS A C 1
ATOM 850 O O . CYS A 1 109 ? 6.041 32.479 5.473 1.00 57.41 109 CYS A O 1
ATOM 852 N N . THR A 1 110 ? 7.551 30.955 4.775 1.00 57.12 110 THR A N 1
ATOM 853 C CA . THR A 1 110 ? 8.314 31.806 3.852 1.00 57.12 110 THR A CA 1
ATOM 854 C C . THR A 1 110 ? 7.761 31.641 2.452 1.00 57.12 110 THR A C 1
ATOM 856 O O . THR A 1 110 ? 7.563 30.462 2.072 1.00 57.12 110 THR A O 1
#

pLDDT: mean 70.96, std 12.65, range [46.84, 93.0]

Foldseek 3Di:
DDDDPPDDPDDPDDPDPDDPDDDPDPDPDDDDDDPDPPPPPVPDQDPDPVSDDDDDDPDPPDDDDPDDDPDDPPPPPPVVPPPPCPVVVVVVVVVVCVVVVVVPPPDPDD

Sequence (110 aa):
MATGLDFCQDLPNPRLPTIKISAPHPRPQPSPSHIDDSVVSECRTPTSKENKIPTILTCPPAPRKPARRVGSSCKRKLQFFETKNSEEVEDMFRSSFMINSRAKRSCPCT

Secondary structure (DSSP, 8-state):
---------------------PPPP-PPPPPS---------------SGGGSPPP---PPPPPPPPPPPS-------------TTHHHHHHHHHHHHHHHHH--------

InterPro domains:
  IPR040389 Cyclin-dependent protein kinase inhibitor SMR [PTHR33142] (29-102)

Organism: NCBI:txid2448454

Radius of gyration: 34.03 Å; chains: 1; bounding box: 79×44×78 Å